Protein AF-A0A976LGF6-F1 (afdb_monomer_lite)

Secondary structure (DSSP, 8-state):
--TT--------SPPPPTTHHHHHHHHHHHHHHHT-HHHHHHHHHHHHHHHHHHHHHHHHHHHHHTS---HHHHTSTTGGGSTTHHHHHHHTS--TTTHHHHHHHHHHHHHHHHHHHHIIIIIHHHHHHHHHHHHHHHHHHHHHTTHHHHHHT----TT--

Radius of gyration: 27.67 Å; chains: 1; bounding box: 59×40×73 Å

Structure (mmCIF, N/CA/C/O backbone):
data_AF-A0A976LGF6-F1
#
_entry.id   AF-A0A976LGF6-F1
#
loop_
_atom_site.group_PDB
_atom_site.id
_atom_site.type_symbol
_atom_site.label_atom_id
_atom_site.label_alt_id
_atom_site.label_comp_id
_atom_site.label_asym_id
_atom_site.label_entity_id
_atom_site.label_seq_id
_atom_site.pdbx_PDB_ins_code
_atom_site.Cartn_x
_atom_site.Cartn_y
_atom_site.Cartn_z
_atom_site.occupancy
_atom_site.B_iso_or_equiv
_atom_site.auth_seq_id
_atom_site.auth_comp_id
_atom_site.auth_asym_id
_atom_site.auth_atom_id
_atom_site.pdbx_PDB_model_num
ATOM 1 N N . MET A 1 1 ? -31.920 -10.491 36.050 1.00 37.66 1 MET A N 1
ATOM 2 C CA . MET A 1 1 ? -31.062 -11.164 37.050 1.00 37.66 1 MET A CA 1
ATOM 3 C C . MET A 1 1 ? -30.044 -10.155 37.556 1.00 37.66 1 MET A C 1
ATOM 5 O O . MET A 1 1 ? -29.491 -9.449 36.718 1.00 37.66 1 MET A O 1
ATOM 9 N N . PRO A 1 2 ? -29.852 -10.016 38.877 1.00 41.06 2 PRO A N 1
ATOM 10 C CA . PRO A 1 2 ? -28.937 -9.029 39.438 1.00 41.06 2 PRO A CA 1
ATOM 11 C C . PRO A 1 2 ? -27.492 -9.409 39.086 1.00 41.06 2 PRO A C 1
ATOM 13 O O . PRO A 1 2 ? -27.052 -10.521 39.351 1.00 41.06 2 PRO A O 1
ATOM 16 N N . LEU A 1 3 ? -26.765 -8.477 38.468 1.00 46.28 3 LEU A N 1
ATOM 17 C CA . LEU A 1 3 ? -25.373 -8.607 38.001 1.00 46.28 3 LEU A CA 1
ATOM 18 C C . LEU A 1 3 ? -24.336 -8.581 39.151 1.00 46.28 3 LEU A C 1
ATOM 20 O O . LEU A 1 3 ? -23.182 -8.230 38.931 1.00 46.28 3 LEU A O 1
ATOM 24 N N . GLY A 1 4 ? -24.752 -8.893 40.381 1.00 52.00 4 GLY A N 1
ATOM 25 C CA . GLY A 1 4 ? -23.986 -8.635 41.606 1.00 52.00 4 GLY A CA 1
ATOM 26 C C . GLY A 1 4 ? -23.301 -9.845 42.240 1.00 52.00 4 GLY A C 1
ATOM 27 O O . GLY A 1 4 ? -22.698 -9.681 43.291 1.00 52.00 4 GLY A O 1
ATOM 28 N N . ASP A 1 5 ? -23.384 -11.034 41.638 1.00 48.72 5 ASP A N 1
ATOM 29 C CA . ASP A 1 5 ? -22.858 -12.272 42.232 1.00 48.72 5 ASP A CA 1
ATOM 30 C C . ASP A 1 5 ? -21.937 -13.000 41.235 1.00 48.72 5 ASP A C 1
ATOM 32 O O . ASP A 1 5 ? -22.284 -14.005 40.614 1.00 48.72 5 ASP A O 1
ATOM 36 N N . LEU A 1 6 ? -20.767 -12.403 40.993 1.00 54.25 6 LEU A N 1
ATOM 37 C CA . LEU A 1 6 ? -19.723 -12.913 40.096 1.00 54.25 6 LEU A CA 1
ATOM 38 C C . LEU A 1 6 ? -18.553 -13.472 40.917 1.00 54.25 6 LEU A C 1
ATOM 40 O O . LEU A 1 6 ? -17.411 -13.043 40.780 1.00 54.25 6 LEU A O 1
ATOM 44 N N . GLY A 1 7 ? -18.827 -14.441 41.791 1.00 57.66 7 GLY A N 1
ATOM 45 C CA . GLY A 1 7 ? -17.772 -15.345 42.250 1.00 57.66 7 GLY A CA 1
ATOM 46 C C . GLY A 1 7 ? -17.195 -16.128 41.063 1.00 57.66 7 GLY A C 1
ATOM 47 O O . GLY A 1 7 ? -17.914 -16.399 40.098 1.00 57.66 7 GLY A O 1
ATOM 48 N N . TYR A 1 8 ? -15.910 -16.500 41.128 1.00 54.50 8 TYR A N 1
ATOM 49 C CA . TYR A 1 8 ? -15.225 -17.339 40.133 1.00 54.50 8 TYR A CA 1
ATOM 50 C C . TYR A 1 8 ? -15.950 -18.682 39.951 1.00 54.50 8 TYR A C 1
ATOM 52 O O . TYR A 1 8 ? -15.641 -19.678 40.605 1.00 54.50 8 TYR A O 1
ATOM 60 N N . ARG A 1 9 ? -16.950 -18.725 39.071 1.00 61.41 9 ARG A N 1
ATOM 61 C CA . ARG A 1 9 ? -17.665 -19.952 38.730 1.00 61.41 9 ARG A CA 1
ATOM 62 C C . ARG A 1 9 ? -16.929 -20.643 37.596 1.00 61.41 9 ARG A C 1
ATOM 64 O O . ARG A 1 9 ? -16.736 -20.061 36.530 1.00 61.41 9 ARG A O 1
ATOM 71 N N . ALA A 1 10 ? -16.545 -21.896 37.821 1.00 58.69 10 ALA A N 1
ATOM 72 C CA . ALA A 1 10 ? -15.994 -22.732 36.767 1.00 58.69 10 ALA A CA 1
ATOM 73 C C . ALA A 1 10 ? -17.027 -22.873 35.635 1.00 58.69 10 ALA A C 1
ATOM 75 O O . ALA A 1 10 ? -18.177 -23.258 35.859 1.00 58.69 10 ALA A O 1
ATOM 76 N N . TRP A 1 11 ? -16.622 -22.510 34.420 1.00 67.25 11 TRP A N 1
ATOM 77 C CA . TRP A 1 11 ? -17.457 -22.628 33.233 1.00 67.25 11 TRP A CA 1
ATOM 78 C C . TRP A 1 11 ? -17.580 -24.103 32.827 1.00 67.25 11 TRP A C 1
ATOM 80 O O . TRP A 1 11 ? -16.611 -24.701 32.366 1.00 67.25 11 TRP A O 1
ATOM 90 N N . ASN A 1 12 ? -18.774 -24.684 32.979 1.00 67.19 12 ASN A N 1
ATOM 91 C CA . ASN A 1 12 ? -19.046 -26.105 32.701 1.00 67.19 12 ASN A CA 1
ATOM 92 C C . ASN A 1 12 ? -19.589 -26.379 31.280 1.00 67.19 12 ASN A C 1
ATOM 94 O O . ASN A 1 12 ? -19.949 -27.510 30.960 1.00 67.19 12 ASN A O 1
ATOM 98 N N . GLY A 1 13 ? -19.694 -25.358 30.424 1.00 75.44 13 GLY A N 1
ATOM 99 C CA . GLY A 1 13 ? -20.171 -25.507 29.045 1.00 75.44 13 GLY A CA 1
ATOM 100 C C . GLY A 1 13 ? -19.075 -25.961 28.077 1.00 75.44 13 GLY A C 1
ATOM 101 O O . GLY A 1 13 ? -17.888 -25.740 28.317 1.00 75.44 13 GLY A O 1
ATOM 102 N N . ARG A 1 14 ? -19.463 -26.535 26.928 1.00 68.69 14 ARG A N 1
ATOM 103 C CA . ARG A 1 14 ? -18.525 -26.786 25.820 1.00 68.69 14 ARG A CA 1
ATOM 104 C C . ARG A 1 14 ? -17.976 -25.449 25.322 1.00 68.69 14 ARG A C 1
ATOM 106 O O . ARG A 1 14 ? -18.734 -24.605 24.850 1.00 68.69 14 ARG A O 1
ATOM 113 N N . THR A 1 15 ? -16.672 -25.245 25.448 1.00 69.62 15 THR A N 1
ATOM 114 C CA . THR A 1 15 ? -16.002 -24.071 24.890 1.00 69.62 15 THR A CA 1
ATOM 115 C C . THR A 1 15 ? -15.813 -24.253 23.389 1.00 69.62 15 THR A C 1
ATOM 117 O O . THR A 1 15 ? -15.597 -25.363 22.897 1.00 69.62 15 THR A O 1
ATOM 120 N N . ALA A 1 16 ? -15.917 -23.157 22.639 1.00 69.62 16 ALA A N 1
ATOM 121 C CA . ALA A 1 16 ? -15.524 -23.166 21.239 1.00 69.62 16 ALA A CA 1
ATOM 122 C C . ALA A 1 16 ? -14.027 -23.505 21.125 1.00 69.62 16 ALA A C 1
ATOM 124 O O . ALA A 1 16 ? -13.239 -23.212 22.031 1.00 69.62 16 ALA A O 1
ATOM 125 N N . ALA A 1 17 ? -13.631 -24.118 20.007 1.00 75.38 17 ALA A N 1
ATOM 126 C CA . ALA A 1 17 ? -12.242 -24.492 19.773 1.00 75.38 17 ALA A CA 1
ATOM 127 C C . ALA A 1 17 ? -11.316 -23.275 19.942 1.00 75.38 17 ALA A C 1
ATOM 129 O O . ALA A 1 17 ? -11.621 -22.173 19.463 1.00 75.38 17 ALA A O 1
ATOM 130 N N . ARG A 1 18 ? -10.184 -23.472 20.633 1.00 68.38 18 ARG A N 1
ATOM 131 C CA . ARG A 1 18 ? -9.173 -22.427 20.853 1.00 68.38 18 ARG A CA 1
ATOM 132 C C . ARG A 1 18 ? -8.784 -21.809 19.504 1.00 68.38 18 ARG A C 1
ATOM 134 O O . ARG A 1 18 ? -8.444 -22.525 18.572 1.00 68.38 18 ARG A O 1
ATOM 141 N N . GLY A 1 19 ? -8.870 -20.483 19.405 1.00 71.75 19 GLY A N 1
ATOM 142 C CA . GLY A 1 19 ? -8.549 -19.728 18.185 1.00 71.75 19 GLY A CA 1
ATOM 143 C C . GLY A 1 19 ? -9.756 -19.258 17.364 1.00 71.75 19 GLY A C 1
ATOM 144 O O . GLY A 1 19 ? -9.637 -18.251 16.673 1.00 71.75 19 GLY A O 1
ATOM 145 N N . THR A 1 20 ? -10.936 -19.876 17.497 1.00 80.44 20 THR A N 1
ATOM 146 C CA . THR A 1 20 ? -12.143 -19.451 16.744 1.00 80.44 20 THR A CA 1
ATOM 147 C C . THR A 1 20 ? -12.569 -18.013 17.049 1.00 80.44 20 THR A C 1
ATOM 149 O O . THR A 1 20 ? -13.029 -17.303 16.158 1.00 80.44 20 THR A O 1
ATOM 152 N N . ALA A 1 21 ? -12.338 -17.545 18.279 1.00 76.06 21 ALA A N 1
ATOM 153 C CA . ALA A 1 21 ? -12.642 -16.176 18.686 1.00 76.06 21 ALA A CA 1
ATOM 154 C C . ALA A 1 21 ? -11.914 -15.124 17.830 1.00 76.06 21 ALA A C 1
ATOM 156 O O . ALA A 1 21 ? -12.534 -14.150 17.421 1.00 76.06 21 ALA A O 1
ATOM 157 N N . TRP A 1 22 ? -10.634 -15.341 17.498 1.00 81.56 22 TRP A N 1
ATOM 158 C CA . TRP A 1 22 ? -9.863 -14.405 16.669 1.00 81.56 22 TRP A CA 1
ATOM 159 C C . TRP A 1 22 ? -10.469 -14.255 15.277 1.00 81.56 22 TRP A C 1
ATOM 161 O O . TRP A 1 22 ? -10.567 -13.146 14.763 1.00 81.56 22 TRP A O 1
ATOM 171 N N . VAL A 1 23 ? -10.925 -15.365 14.693 1.00 87.62 23 VAL A N 1
ATOM 172 C CA . VAL A 1 23 ? -11.569 -15.373 13.376 1.00 87.62 23 VAL A CA 1
ATOM 173 C C . VAL A 1 23 ? -12.894 -14.625 13.421 1.00 87.62 23 VAL A C 1
ATOM 175 O O . VAL A 1 23 ? -13.141 -13.783 12.565 1.00 87.62 23 VAL A O 1
ATOM 178 N N . VAL A 1 24 ? -13.729 -14.894 14.428 1.00 85.19 24 VAL A N 1
ATOM 179 C CA . VAL A 1 24 ? -15.032 -14.229 14.565 1.00 85.19 24 VAL A CA 1
ATOM 180 C C . VAL A 1 24 ? -14.852 -12.725 14.768 1.00 85.19 24 VAL A C 1
ATOM 182 O O . VAL A 1 24 ? -15.510 -11.957 14.076 1.00 85.19 24 VAL A O 1
ATOM 185 N N . ILE A 1 25 ? -13.932 -12.306 15.644 1.00 84.44 25 ILE A N 1
ATOM 186 C CA . ILE A 1 25 ? -13.638 -10.888 15.912 1.00 84.44 25 ILE A CA 1
ATOM 187 C C . ILE A 1 25 ? -13.081 -10.195 14.661 1.00 84.44 25 ILE A C 1
ATOM 189 O O . ILE A 1 25 ? -13.510 -9.097 14.309 1.00 84.44 25 ILE A O 1
ATOM 193 N N . ALA A 1 26 ? -12.146 -10.834 13.953 1.00 88.19 26 ALA A N 1
ATOM 194 C CA . ALA A 1 26 ? -11.602 -10.281 12.717 1.00 88.19 26 ALA A CA 1
ATOM 195 C C . ALA A 1 26 ? -12.686 -10.152 11.637 1.00 88.19 26 ALA A C 1
ATOM 197 O O . ALA A 1 26 ? -12.794 -9.114 10.986 1.00 88.19 26 ALA A O 1
ATOM 198 N N . TRP A 1 27 ? -13.521 -11.180 11.470 1.00 91.62 27 TRP A N 1
ATOM 199 C CA . TRP A 1 27 ? -14.590 -11.190 10.477 1.00 91.62 27 TRP A CA 1
ATOM 200 C C . TRP A 1 27 ? -15.645 -10.117 10.749 1.00 91.62 27 TRP A C 1
ATOM 202 O O . TRP A 1 27 ? -15.999 -9.362 9.842 1.00 91.62 27 TRP A O 1
ATOM 212 N N . THR A 1 28 ? -16.117 -9.996 11.994 1.00 89.06 28 THR A N 1
ATOM 213 C CA . THR A 1 28 ? -17.073 -8.944 12.368 1.00 89.06 28 THR A CA 1
ATOM 214 C C . THR A 1 28 ? -16.472 -7.557 12.168 1.00 89.06 28 THR A C 1
ATOM 216 O O . THR A 1 28 ? -17.143 -6.686 11.613 1.00 89.06 28 THR A O 1
ATOM 219 N N . GLY A 1 29 ? -15.196 -7.365 12.517 1.00 87.81 29 GLY A N 1
ATOM 220 C CA . GLY A 1 29 ? -14.459 -6.131 12.247 1.00 87.81 29 GLY A CA 1
ATOM 221 C C . GLY A 1 29 ? -14.398 -5.781 10.755 1.00 87.81 29 GLY A C 1
ATOM 222 O O . GLY A 1 29 ? -14.672 -4.640 10.384 1.00 87.81 29 GLY A O 1
ATOM 223 N N . ILE A 1 30 ? -14.114 -6.758 9.885 1.00 89.81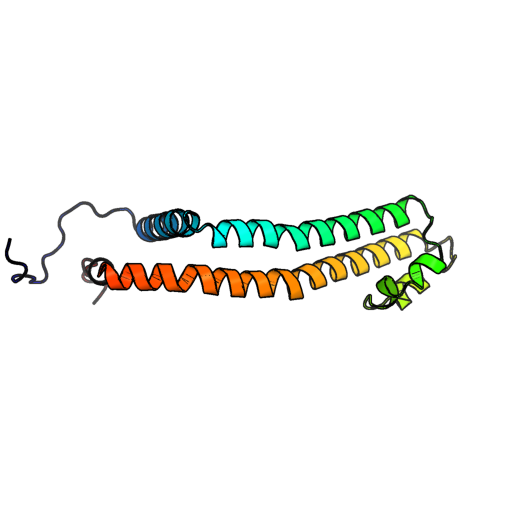 30 ILE A N 1
ATOM 224 C CA . ILE A 1 30 ? -14.068 -6.569 8.424 1.00 89.81 30 ILE A CA 1
ATOM 225 C C . ILE A 1 30 ? -15.440 -6.172 7.877 1.00 89.81 30 ILE A C 1
ATOM 227 O O . ILE A 1 30 ? -15.548 -5.171 7.167 1.00 89.81 30 ILE A O 1
ATOM 231 N N . VAL A 1 31 ? -16.494 -6.922 8.217 1.00 90.50 31 VAL A N 1
ATOM 232 C CA . VAL A 1 31 ? -17.865 -6.647 7.752 1.00 90.50 31 VAL A CA 1
ATOM 233 C C . VAL A 1 31 ? -18.301 -5.243 8.168 1.00 90.50 31 VAL A C 1
ATOM 235 O O . VAL A 1 31 ? -18.880 -4.496 7.377 1.00 90.50 31 VAL A O 1
ATOM 238 N N . LEU A 1 32 ? -17.978 -4.859 9.401 1.00 87.56 32 LEU A N 1
ATOM 239 C CA . LEU A 1 32 ? -18.313 -3.558 9.951 1.00 87.56 32 LEU A CA 1
ATOM 240 C C . LEU A 1 32 ? -17.523 -2.419 9.286 1.00 87.56 32 LEU A C 1
ATOM 242 O O . LEU A 1 32 ? -18.088 -1.362 8.997 1.00 87.56 32 LEU A O 1
ATOM 246 N N . ALA A 1 33 ? -16.235 -2.631 9.010 1.00 87.94 33 ALA A N 1
ATOM 247 C CA . ALA A 1 33 ? -15.409 -1.679 8.275 1.00 87.94 33 ALA A CA 1
ATOM 248 C C . ALA A 1 33 ? -15.926 -1.483 6.836 1.00 87.94 33 ALA A C 1
ATOM 250 O O . ALA A 1 33 ? -15.976 -0.353 6.344 1.00 87.94 33 ALA A O 1
ATOM 251 N N . TRP A 1 34 ? -16.393 -2.557 6.189 1.00 89.94 34 TRP A N 1
ATOM 252 C CA . TRP A 1 34 ? -16.889 -2.557 4.806 1.00 89.94 34 TRP A CA 1
ATOM 253 C C . TRP A 1 34 ? -18.122 -1.672 4.573 1.00 89.94 34 TRP A C 1
ATOM 255 O O . TRP A 1 34 ? -18.353 -1.189 3.461 1.00 89.94 34 TRP A O 1
ATOM 265 N N . GLN A 1 35 ? -18.899 -1.392 5.622 1.00 88.25 35 GLN A N 1
ATOM 266 C CA . GLN A 1 35 ? -20.042 -0.481 5.531 1.00 88.25 35 GLN A CA 1
ATOM 267 C C . GLN A 1 35 ? -19.613 0.957 5.188 1.00 88.25 35 GLN A C 1
ATOM 269 O O . GLN A 1 35 ? -20.363 1.691 4.538 1.00 88.25 35 GLN A O 1
ATOM 274 N N . SER A 1 36 ? -18.384 1.354 5.535 1.00 88.62 36 SER A N 1
ATOM 275 C CA . SER A 1 36 ? -17.863 2.692 5.257 1.00 88.62 36 SER A CA 1
ATOM 276 C C . SER A 1 36 ? -17.699 2.950 3.753 1.00 88.62 36 SER A C 1
ATOM 278 O O . SER A 1 36 ? -16.957 2.264 3.047 1.00 88.62 36 SER A O 1
ATOM 280 N N . MET A 1 37 ? -18.363 3.996 3.250 1.00 88.12 37 MET A N 1
ATOM 281 C CA . MET A 1 37 ? -18.171 4.480 1.874 1.00 88.12 37 MET A CA 1
ATOM 282 C C . MET A 1 37 ? -16.740 4.991 1.645 1.00 88.12 37 MET A C 1
ATOM 284 O O . MET A 1 37 ? -16.201 4.848 0.550 1.00 88.12 37 MET A O 1
ATOM 288 N N . TRP A 1 38 ? -16.107 5.558 2.677 1.00 88.31 38 TRP A N 1
ATOM 289 C CA . TRP A 1 38 ? -14.733 6.060 2.605 1.00 88.31 38 TRP A CA 1
ATOM 290 C C . TRP A 1 38 ? -13.711 4.936 2.471 1.00 88.31 38 TRP A C 1
ATOM 292 O O . TRP A 1 38 ? -12.788 5.063 1.671 1.00 88.31 38 TRP A O 1
ATOM 302 N N . LEU A 1 39 ? -13.921 3.812 3.165 1.00 89.81 39 LEU A N 1
ATOM 303 C CA . LEU A 1 39 ? -13.083 2.624 2.994 1.00 89.81 39 LEU A CA 1
ATOM 304 C C . LEU A 1 39 ? -13.133 2.126 1.546 1.00 89.81 39 LEU A C 1
ATOM 306 O O . LEU A 1 39 ? -12.096 1.909 0.928 1.00 89.81 39 LEU A O 1
ATOM 310 N N . ARG A 1 40 ? -14.337 2.014 0.975 1.00 90.81 40 ARG A N 1
ATOM 311 C CA . ARG A 1 40 ? -14.521 1.575 -0.417 1.00 90.81 40 ARG A CA 1
ATOM 312 C C . ARG A 1 40 ? -13.849 2.515 -1.421 1.00 90.81 40 ARG A C 1
ATOM 314 O O . ARG A 1 40 ? -13.190 2.045 -2.344 1.00 90.81 40 ARG A O 1
ATOM 321 N N . ARG A 1 41 ? -13.955 3.834 -1.220 1.00 92.00 41 ARG A N 1
ATOM 322 C CA . ARG A 1 41 ? -13.257 4.835 -2.050 1.00 92.00 41 ARG A CA 1
ATOM 323 C C . ARG A 1 41 ? -11.737 4.727 -1.933 1.00 92.00 41 ARG A C 1
ATOM 325 O O . ARG A 1 41 ? -11.060 4.804 -2.950 1.00 92.00 41 ARG A O 1
ATOM 332 N N . LEU A 1 42 ? -11.206 4.522 -0.726 1.00 91.00 42 LEU A N 1
ATOM 333 C CA . LEU A 1 42 ? -9.770 4.330 -0.505 1.00 91.00 42 LEU A CA 1
ATOM 334 C C . LEU A 1 42 ? -9.252 3.046 -1.157 1.00 91.00 42 LEU A C 1
ATOM 336 O O . LEU A 1 42 ? -8.181 3.072 -1.749 1.00 91.00 42 LEU A O 1
ATOM 340 N N . LEU A 1 43 ? -10.013 1.950 -1.107 1.00 89.50 43 LEU A N 1
ATOM 341 C CA . LEU A 1 43 ? -9.659 0.705 -1.797 1.00 89.50 43 LEU A CA 1
ATOM 342 C C . LEU A 1 43 ? -9.647 0.881 -3.319 1.00 89.50 43 LEU A C 1
ATOM 344 O O . LEU A 1 43 ? -8.730 0.404 -3.984 1.00 89.50 43 LEU A O 1
ATOM 348 N N . PHE A 1 44 ? -10.618 1.616 -3.867 1.00 91.81 44 PHE A N 1
ATOM 349 C CA . PHE A 1 44 ? -10.615 1.974 -5.285 1.00 91.81 44 PHE A CA 1
ATOM 350 C C . PHE A 1 44 ? -9.413 2.862 -5.643 1.00 91.81 44 PHE A C 1
ATOM 352 O O . PHE A 1 44 ? -8.714 2.603 -6.619 1.00 91.81 44 PHE A O 1
ATOM 359 N N . LEU A 1 45 ? -9.113 3.868 -4.817 1.00 91.06 45 LEU A N 1
ATOM 360 C CA . LEU A 1 45 ? -7.941 4.729 -4.987 1.00 91.06 45 LEU A CA 1
ATOM 361 C C . LEU A 1 45 ? -6.629 3.934 -4.908 1.00 91.06 45 LEU A C 1
ATOM 363 O O . LEU A 1 45 ? -5.699 4.203 -5.666 1.00 91.06 45 LEU A O 1
ATOM 367 N N . ALA A 1 46 ? -6.566 2.922 -4.039 1.00 89.69 46 ALA A N 1
ATOM 368 C CA . ALA A 1 46 ? -5.406 2.053 -3.883 1.00 89.69 46 ALA A CA 1
ATOM 369 C C . ALA A 1 46 ? -5.106 1.204 -5.123 1.00 89.69 46 ALA A C 1
ATOM 371 O O . ALA A 1 46 ? -3.983 0.731 -5.292 1.00 89.69 46 ALA A O 1
ATOM 372 N N . TRP A 1 47 ? -6.076 1.060 -6.025 1.00 92.38 47 TRP A N 1
ATOM 373 C CA . TRP A 1 47 ? -5.876 0.419 -7.317 1.00 92.38 47 TRP A CA 1
ATOM 374 C C . TRP A 1 47 ? -5.109 1.299 -8.314 1.00 92.38 47 TRP A C 1
ATOM 376 O O . TRP A 1 47 ? -4.405 0.775 -9.174 1.00 92.38 47 TRP A O 1
ATOM 386 N N . GLY A 1 48 ? -5.171 2.629 -8.179 1.00 92.12 48 GLY A N 1
ATOM 387 C CA . GLY A 1 48 ? -4.503 3.574 -9.082 1.00 92.12 48 GLY A CA 1
ATOM 388 C C . GLY A 1 48 ? -2.991 3.335 -9.219 1.00 92.12 48 GLY A C 1
ATOM 389 O O . GLY A 1 48 ? -2.509 3.143 -10.335 1.00 92.12 48 GLY A O 1
ATOM 390 N N . PRO A 1 49 ? -2.228 3.267 -8.113 1.00 91.44 49 PRO A N 1
ATOM 391 C CA . PRO A 1 49 ? -0.802 2.949 -8.156 1.00 91.44 49 PRO A CA 1
ATOM 392 C C . PRO A 1 49 ? -0.482 1.604 -8.816 1.00 91.44 49 PRO A C 1
ATOM 394 O O . PRO A 1 49 ? 0.544 1.484 -9.481 1.00 91.44 49 PRO A O 1
ATOM 397 N N . THR A 1 50 ? -1.359 0.607 -8.662 1.00 92.00 50 THR A N 1
ATOM 398 C CA . THR A 1 50 ? -1.213 -0.712 -9.295 1.00 92.00 50 THR A CA 1
ATOM 399 C C . THR A 1 50 ? -1.358 -0.605 -10.809 1.00 92.00 50 THR A C 1
ATOM 401 O O . THR A 1 50 ? -0.537 -1.152 -11.542 1.00 92.00 50 THR A O 1
ATOM 404 N N . VAL A 1 51 ? -2.348 0.157 -11.287 1.00 93.88 51 VAL A N 1
ATOM 405 C CA . VAL A 1 51 ? -2.530 0.436 -12.719 1.00 93.88 51 VAL A CA 1
ATOM 406 C C . VAL A 1 51 ? -1.323 1.185 -13.285 1.00 93.88 51 VAL A C 1
ATOM 408 O O . VAL A 1 51 ? -0.815 0.814 -14.342 1.00 93.88 51 VAL A O 1
ATOM 411 N N . VAL A 1 52 ? -0.814 2.196 -12.572 1.00 91.31 52 VAL A N 1
ATOM 412 C CA . VAL A 1 52 ? 0.376 2.954 -12.996 1.00 91.31 52 VAL A CA 1
ATOM 413 C C . VAL A 1 52 ? 1.601 2.042 -13.083 1.00 91.31 52 VAL A C 1
ATOM 415 O O . VAL A 1 52 ? 2.277 2.029 -14.109 1.00 91.31 52 VAL A O 1
ATOM 418 N N . ALA A 1 53 ? 1.868 1.239 -12.049 1.00 90.62 53 ALA A N 1
ATOM 419 C CA . ALA A 1 53 ? 2.988 0.301 -12.047 1.00 90.62 53 ALA A CA 1
ATOM 420 C C . ALA A 1 53 ? 2.872 -0.723 -13.189 1.00 90.62 53 ALA A C 1
ATOM 422 O O . ALA A 1 53 ? 3.839 -0.928 -13.920 1.00 90.62 53 ALA A O 1
ATOM 423 N N . GLY A 1 54 ? 1.686 -1.306 -13.394 1.00 92.62 54 GLY A N 1
ATOM 424 C CA . GLY A 1 54 ? 1.423 -2.238 -14.493 1.00 92.62 54 GLY A CA 1
ATOM 425 C C . GLY A 1 54 ? 1.618 -1.602 -15.871 1.00 92.62 54 GLY A C 1
ATOM 426 O O . GLY A 1 54 ? 2.239 -2.206 -16.742 1.00 92.62 54 GLY A O 1
ATOM 427 N N . THR A 1 55 ? 1.182 -0.352 -16.048 1.00 90.88 55 THR A N 1
ATOM 428 C CA . THR A 1 55 ? 1.395 0.405 -17.293 1.00 90.88 55 THR A CA 1
ATOM 429 C C . THR A 1 55 ? 2.886 0.642 -17.549 1.00 90.88 55 THR A C 1
ATOM 431 O O . THR A 1 55 ? 3.347 0.468 -18.675 1.00 90.88 55 THR A O 1
ATOM 434 N N . CYS A 1 56 ? 3.667 0.968 -16.512 1.00 87.38 56 CYS A N 1
ATOM 435 C CA . CYS A 1 56 ? 5.122 1.110 -16.622 1.00 87.38 56 CYS A CA 1
ATOM 436 C C . CYS A 1 56 ? 5.808 -0.210 -17.001 1.00 87.38 56 CYS A C 1
ATOM 438 O O . CYS A 1 56 ? 6.678 -0.213 -17.871 1.00 87.38 56 CYS A O 1
ATOM 440 N N . PHE A 1 57 ? 5.409 -1.323 -16.375 1.00 90.38 57 PHE A N 1
ATOM 441 C CA . PHE A 1 57 ? 5.907 -2.661 -16.708 1.00 90.38 57 PHE A CA 1
ATOM 442 C C . PHE A 1 57 ? 5.635 -3.008 -18.172 1.00 90.38 57 PHE A C 1
ATOM 444 O O . PHE A 1 57 ? 6.550 -3.385 -18.901 1.00 90.38 57 PHE A O 1
ATOM 451 N N . PHE A 1 58 ? 4.386 -2.833 -18.603 1.00 90.88 58 PHE A N 1
ATOM 452 C CA . PHE A 1 58 ? 3.961 -3.141 -19.961 1.00 90.88 58 PHE A CA 1
ATOM 453 C C . PHE A 1 58 ? 4.670 -2.268 -20.999 1.00 90.88 58 PHE A C 1
ATOM 455 O O . PHE A 1 58 ? 5.190 -2.784 -21.984 1.00 90.88 58 PHE A O 1
ATOM 462 N N . GLY A 1 59 ? 4.740 -0.954 -20.766 1.00 87.94 59 GLY A N 1
ATOM 463 C CA . GLY A 1 59 ? 5.416 -0.026 -21.670 1.00 87.94 59 GLY A CA 1
ATOM 464 C C . GLY A 1 59 ? 6.901 -0.349 -21.826 1.00 87.94 59 GLY A C 1
ATOM 465 O O . GLY A 1 59 ? 7.416 -0.340 -22.939 1.00 87.94 59 GLY A O 1
ATOM 466 N N . PHE A 1 60 ? 7.582 -0.696 -20.732 1.00 84.69 60 PHE A N 1
ATOM 467 C CA . PHE A 1 60 ? 8.985 -1.093 -20.786 1.00 84.69 60 PHE A CA 1
ATOM 468 C C . PHE A 1 60 ? 9.195 -2.408 -21.548 1.00 84.69 60 PHE A C 1
ATOM 470 O O . PHE A 1 60 ? 10.039 -2.445 -22.442 1.00 84.69 60 PHE A O 1
ATOM 477 N N . GLU A 1 61 ? 8.423 -3.461 -21.258 1.00 87.62 61 GLU A N 1
ATOM 478 C CA . GLU A 1 61 ? 8.553 -4.723 -22.001 1.00 87.62 61 GLU A CA 1
ATOM 479 C C . GLU A 1 61 ? 8.243 -4.545 -23.483 1.00 87.62 61 GLU A C 1
ATOM 481 O O . GLU A 1 61 ? 8.942 -5.112 -24.323 1.00 87.62 61 GLU A O 1
ATOM 486 N N . ARG A 1 62 ? 7.278 -3.682 -23.823 1.00 87.38 62 ARG A N 1
ATOM 487 C CA . ARG A 1 62 ? 6.998 -3.384 -25.225 1.00 87.38 62 ARG A CA 1
ATOM 488 C C . ARG A 1 62 ? 8.149 -2.716 -25.954 1.00 87.38 62 ARG A C 1
ATOM 490 O O . ARG A 1 62 ? 8.426 -3.064 -27.096 1.00 87.38 62 ARG A O 1
ATOM 497 N N . LEU A 1 63 ? 8.849 -1.797 -25.296 1.00 81.44 63 LEU A N 1
ATOM 498 C CA . LEU A 1 63 ? 10.036 -1.170 -25.873 1.00 81.44 63 LEU A CA 1
ATOM 499 C C . LEU A 1 63 ? 11.170 -2.183 -26.085 1.00 81.44 63 LEU A C 1
ATOM 501 O O . LEU A 1 63 ? 11.877 -2.103 -27.090 1.00 81.44 63 LEU A O 1
ATOM 505 N N . VAL A 1 64 ? 11.336 -3.129 -25.154 1.00 80.62 64 VAL A N 1
ATOM 506 C CA . VAL A 1 64 ? 12.347 -4.191 -25.252 1.00 80.62 64 VAL A CA 1
ATOM 507 C C . VAL A 1 64 ? 12.026 -5.160 -26.395 1.00 80.62 64 VAL A C 1
ATOM 509 O O . VAL A 1 64 ? 12.923 -5.461 -27.181 1.00 80.62 64 VAL A O 1
ATOM 512 N N . GLU A 1 65 ? 10.776 -5.624 -26.512 1.00 83.06 65 GLU A N 1
ATOM 513 C CA . GLU A 1 65 ? 10.332 -6.529 -27.587 1.00 83.06 65 GLU A CA 1
ATOM 514 C C . GLU A 1 65 ? 10.483 -5.916 -28.976 1.00 83.06 65 GLU A C 1
ATOM 516 O O . GLU A 1 65 ? 11.016 -6.554 -29.880 1.00 83.06 65 GLU A O 1
ATOM 521 N N . ASP A 1 66 ? 10.047 -4.667 -29.145 1.00 80.12 66 ASP A N 1
ATOM 522 C CA . ASP A 1 66 ? 10.072 -4.002 -30.445 1.00 80.12 66 ASP A CA 1
ATOM 523 C C . ASP A 1 66 ? 11.507 -3.661 -30.896 1.00 80.12 66 ASP A C 1
ATOM 525 O O . ASP A 1 66 ? 11.712 -3.211 -32.024 1.00 80.12 66 ASP A O 1
ATOM 529 N N . GLY A 1 67 ? 12.510 -3.798 -30.017 1.00 69.31 67 GLY A N 1
ATOM 530 C CA . GLY A 1 67 ? 13.896 -3.398 -30.281 1.00 69.31 67 GLY A CA 1
ATOM 531 C C . GLY A 1 67 ? 14.069 -1.890 -30.512 1.00 69.31 67 GLY A C 1
ATOM 532 O O . GLY A 1 67 ? 15.170 -1.436 -30.818 1.00 69.31 67 GLY A O 1
ATOM 533 N N . LYS A 1 68 ? 12.997 -1.105 -30.337 1.00 65.25 68 LYS A N 1
ATOM 534 C CA . LYS A 1 68 ? 12.912 0.353 -30.522 1.00 65.25 68 LYS A CA 1
ATOM 535 C C . LYS A 1 68 ? 13.258 1.112 -29.245 1.00 65.25 68 LYS A C 1
ATOM 537 O O . LYS A 1 68 ? 12.719 2.184 -28.973 1.00 65.25 68 LYS A O 1
ATOM 542 N N . LEU A 1 69 ? 14.173 0.572 -28.449 1.00 62.41 69 LEU A N 1
ATOM 543 C CA . LEU A 1 69 ? 14.817 1.326 -27.382 1.00 62.41 69 LEU A CA 1
ATOM 544 C C . LEU A 1 69 ? 15.766 2.337 -28.037 1.00 62.41 69 LEU A C 1
ATOM 546 O O . LEU A 1 69 ? 16.976 2.150 -28.112 1.00 62.41 69 LEU A O 1
ATOM 550 N N . THR A 1 70 ? 15.196 3.398 -28.596 1.00 59.38 70 THR A N 1
ATOM 551 C CA . THR A 1 70 ? 15.949 4.485 -29.210 1.00 59.38 70 THR A CA 1
ATOM 552 C C . THR A 1 70 ? 16.659 5.256 -28.092 1.00 59.38 70 THR A C 1
ATOM 554 O O . THR A 1 70 ? 16.044 5.502 -27.049 1.00 59.38 70 THR A O 1
ATOM 557 N N . PRO A 1 71 ? 17.912 5.711 -28.268 1.00 59.03 71 PRO A N 1
ATOM 558 C CA . PRO A 1 71 ? 18.618 6.516 -27.263 1.00 59.03 71 PRO A CA 1
ATOM 559 C C . PRO A 1 71 ? 17.843 7.769 -26.804 1.00 59.03 71 PRO A C 1
ATOM 561 O O . PRO A 1 71 ? 18.024 8.214 -25.674 1.00 59.03 71 PRO A O 1
ATOM 564 N N . GLN A 1 72 ? 16.916 8.287 -27.623 1.00 60.53 72 GLN A N 1
ATOM 565 C CA . GLN A 1 72 ? 15.977 9.359 -27.252 1.00 60.53 72 GLN A CA 1
ATOM 566 C C . GLN A 1 72 ? 14.957 8.971 -26.165 1.00 60.53 72 GLN A C 1
ATOM 568 O O . GLN A 1 72 ? 14.554 9.816 -25.371 1.00 60.53 72 GLN A O 1
ATOM 573 N N . VAL A 1 73 ? 14.528 7.707 -26.104 1.00 64.00 73 VAL A N 1
ATOM 574 C CA . VAL A 1 73 ? 13.598 7.225 -25.066 1.00 64.00 73 VAL A CA 1
ATOM 575 C C . VAL A 1 73 ? 14.335 7.083 -23.735 1.00 64.00 73 VAL A C 1
ATOM 577 O O . VAL A 1 73 ? 13.801 7.418 -22.677 1.00 64.00 73 VAL A O 1
ATOM 580 N N . VAL A 1 74 ? 15.598 6.657 -23.790 1.00 62.50 74 VAL A N 1
ATOM 581 C CA . VAL A 1 74 ? 16.449 6.465 -22.609 1.00 62.50 74 VAL A CA 1
ATOM 582 C C . VAL A 1 74 ? 16.935 7.788 -22.023 1.00 62.50 74 VAL A C 1
ATOM 584 O O . VAL A 1 74 ? 17.105 7.903 -20.812 1.00 62.50 74 VAL A O 1
ATOM 587 N N . SER A 1 75 ? 17.112 8.815 -22.856 1.00 59.47 75 SER A N 1
ATOM 588 C CA . SER A 1 75 ? 17.449 10.167 -22.401 1.00 59.47 75 SER A CA 1
ATOM 589 C C . SER A 1 75 ? 16.255 10.940 -21.829 1.00 59.47 75 SER A C 1
ATOM 591 O O . SER A 1 75 ? 16.435 12.050 -21.318 1.00 59.47 75 SER A O 1
ATOM 593 N N . SER A 1 76 ? 15.046 10.366 -21.860 1.00 66.88 76 SER A N 1
ATOM 594 C CA . SER A 1 76 ? 13.867 10.987 -21.262 1.00 66.88 76 SER A CA 1
ATOM 595 C C . SER A 1 76 ? 14.049 11.204 -19.754 1.00 66.88 76 SER A C 1
ATOM 597 O O . SER A 1 76 ? 14.658 10.407 -19.033 1.00 66.88 76 SER A O 1
ATOM 599 N N . THR A 1 77 ? 13.485 12.304 -19.249 1.00 63.94 77 THR A N 1
ATOM 600 C CA . THR A 1 77 ? 13.595 12.716 -17.840 1.00 63.94 77 THR A CA 1
ATOM 601 C C . THR A 1 77 ? 13.104 11.637 -16.873 1.00 63.94 77 THR A C 1
ATOM 603 O O . THR A 1 77 ? 13.569 11.572 -15.737 1.00 63.94 77 THR A O 1
ATOM 606 N N . LEU A 1 78 ? 12.181 10.783 -17.325 1.00 64.69 78 LEU A N 1
ATOM 607 C CA . LEU A 1 78 ? 11.637 9.671 -16.553 1.00 64.69 78 LEU A CA 1
ATOM 608 C C . LEU A 1 78 ? 12.667 8.544 -16.377 1.00 64.69 78 LEU A C 1
ATOM 610 O O . LEU A 1 78 ? 12.884 8.082 -15.261 1.00 64.69 78 LEU A O 1
ATOM 614 N N . VAL A 1 79 ? 13.348 8.149 -17.459 1.00 66.88 79 VAL A N 1
ATOM 615 C CA . VAL A 1 79 ? 14.352 7.071 -17.451 1.00 66.88 79 VAL A CA 1
ATOM 616 C C . VAL A 1 79 ? 15.626 7.504 -16.725 1.00 66.88 79 VAL A C 1
ATOM 618 O O . VAL A 1 79 ? 16.233 6.716 -16.006 1.00 66.88 79 VAL A O 1
ATOM 621 N N . ARG A 1 80 ? 15.988 8.788 -16.799 1.00 68.81 80 ARG A N 1
ATOM 622 C CA . ARG A 1 80 ? 17.136 9.343 -16.066 1.00 68.81 80 ARG A CA 1
ATOM 623 C C . ARG A 1 80 ? 16.959 9.334 -14.541 1.00 68.81 80 ARG A C 1
ATOM 625 O O . ARG A 1 80 ? 17.944 9.412 -13.815 1.00 68.81 80 ARG A O 1
ATOM 632 N N . ARG A 1 81 ? 15.719 9.230 -14.045 1.00 72.19 81 ARG A N 1
ATOM 633 C CA . ARG A 1 81 ? 15.424 9.062 -12.610 1.00 72.19 81 ARG A CA 1
ATOM 634 C C . ARG A 1 81 ? 15.536 7.614 -12.133 1.00 72.19 81 ARG A C 1
ATOM 636 O O . ARG A 1 81 ? 15.421 7.375 -10.930 1.00 72.19 81 ARG A O 1
ATOM 643 N N . LEU A 1 82 ? 15.765 6.659 -13.036 1.00 71.06 82 LEU A N 1
ATOM 644 C CA . LEU A 1 82 ? 16.040 5.282 -12.655 1.00 71.06 82 LEU A CA 1
ATOM 645 C C . LEU A 1 82 ? 17.412 5.192 -11.967 1.00 71.06 82 LEU A C 1
ATOM 647 O O . LEU A 1 82 ? 18.397 5.742 -12.468 1.00 71.06 82 LEU A O 1
ATOM 651 N N . PRO A 1 83 ? 17.528 4.458 -10.851 1.00 64.81 83 PRO A N 1
ATOM 652 C CA . PRO A 1 83 ? 18.821 4.104 -10.300 1.00 64.81 83 PRO A CA 1
ATOM 653 C C . PRO A 1 83 ? 19.565 3.256 -11.332 1.00 64.81 83 PRO A C 1
ATOM 655 O O . PRO A 1 83 ? 19.000 2.329 -11.910 1.00 64.81 83 PRO A O 1
ATOM 658 N N . LYS A 1 84 ? 20.845 3.569 -11.553 1.00 68.88 84 LYS A N 1
ATOM 659 C CA . LYS A 1 84 ? 21.683 2.906 -12.564 1.00 68.88 84 LYS A CA 1
ATOM 660 C C . LYS A 1 84 ? 21.151 3.070 -13.998 1.00 68.88 84 LYS A C 1
ATOM 662 O O . LYS A 1 84 ? 21.328 2.173 -14.817 1.00 68.88 84 LYS A O 1
ATOM 667 N N . ALA A 1 85 ? 20.556 4.221 -14.328 1.00 68.50 85 ALA A N 1
ATOM 668 C CA . ALA A 1 85 ? 20.232 4.584 -15.713 1.00 68.50 85 ALA A CA 1
ATOM 669 C C . ALA A 1 85 ? 21.451 4.453 -16.652 1.00 68.50 85 ALA A C 1
ATOM 671 O O . ALA A 1 85 ? 21.318 4.040 -17.800 1.00 68.50 85 ALA A O 1
ATOM 672 N N . GLU A 1 86 ? 22.654 4.706 -16.133 1.00 65.62 86 GLU A N 1
ATOM 673 C CA . GLU A 1 86 ? 23.925 4.479 -16.830 1.00 65.62 86 GLU A CA 1
ATOM 674 C C . GLU A 1 86 ? 24.148 3.007 -17.196 1.00 65.62 86 GLU A C 1
ATOM 676 O O . GLU A 1 86 ? 24.599 2.721 -18.296 1.00 65.62 86 GLU A O 1
ATOM 681 N N . ALA A 1 87 ? 23.747 2.062 -16.338 1.00 65.94 87 ALA A N 1
ATOM 682 C CA . ALA A 1 87 ? 23.834 0.633 -16.636 1.00 65.94 87 ALA A CA 1
ATOM 683 C C . ALA A 1 87 ? 22.816 0.195 -17.703 1.00 65.94 87 ALA A C 1
ATOM 685 O O . ALA A 1 87 ? 23.066 -0.773 -18.418 1.00 65.94 87 ALA A O 1
ATOM 686 N N . LEU A 1 88 ? 21.680 0.895 -17.828 1.00 67.69 88 LEU A N 1
ATOM 687 C CA . LEU A 1 88 ? 20.729 0.688 -18.929 1.00 67.69 88 LEU A CA 1
ATOM 688 C C . LEU A 1 88 ? 21.302 1.215 -20.248 1.00 67.69 88 LEU A C 1
ATOM 690 O O . LEU A 1 88 ? 21.230 0.528 -21.261 1.00 67.69 88 LEU A O 1
ATOM 694 N N . LEU A 1 89 ? 21.912 2.404 -20.214 1.00 67.06 89 LEU A N 1
ATOM 695 C CA . LEU A 1 89 ? 22.617 2.998 -21.352 1.00 67.06 89 LEU A CA 1
ATOM 696 C C . LEU A 1 89 ? 23.804 2.133 -21.799 1.00 67.06 89 LEU A C 1
ATOM 698 O O . LEU A 1 89 ? 24.032 1.956 -22.991 1.00 67.06 89 LEU A O 1
ATOM 702 N N . GLU A 1 90 ? 24.542 1.563 -20.848 1.00 66.06 90 GLU A N 1
ATOM 703 C CA . GLU A 1 90 ? 25.682 0.689 -21.109 1.00 66.06 90 GLU A CA 1
ATOM 704 C C . GLU A 1 90 ? 25.254 -0.672 -21.667 1.00 66.06 90 GLU A C 1
ATOM 706 O O . GLU A 1 90 ? 25.833 -1.129 -22.648 1.00 66.06 90 GLU A O 1
ATOM 711 N N . ALA A 1 91 ? 24.183 -1.268 -21.131 1.00 63.28 91 ALA A N 1
ATOM 712 C CA . ALA A 1 91 ? 23.562 -2.474 -21.685 1.00 63.28 91 ALA A CA 1
ATOM 713 C C . ALA A 1 91 ? 22.978 -2.276 -23.100 1.00 63.28 91 ALA A C 1
ATOM 715 O O . ALA A 1 91 ? 22.665 -3.255 -23.773 1.00 63.28 91 ALA A O 1
ATOM 716 N N . MET A 1 92 ? 22.816 -1.023 -23.538 1.00 60.94 92 MET A N 1
ATOM 717 C CA . MET A 1 92 ? 22.339 -0.645 -24.871 1.00 60.94 92 MET A CA 1
ATOM 718 C C . MET A 1 92 ? 23.459 -0.300 -25.856 1.00 60.94 92 MET A C 1
ATOM 720 O O . MET A 1 92 ? 23.164 -0.011 -27.019 1.00 60.94 92 MET A O 1
ATOM 724 N N . LYS A 1 93 ? 24.733 -0.339 -25.440 1.00 68.44 93 LYS A N 1
ATOM 725 C CA . LYS A 1 93 ? 25.850 -0.210 -26.383 1.00 68.44 93 LYS A CA 1
ATOM 726 C C . LYS A 1 93 ? 25.803 -1.370 -27.395 1.00 68.44 93 LYS A C 1
ATOM 728 O O . LYS A 1 93 ? 25.479 -2.495 -27.012 1.00 68.44 93 LYS A O 1
ATOM 733 N N . PRO A 1 94 ? 26.102 -1.115 -28.681 1.00 58.75 94 PRO A N 1
ATOM 734 C CA . PRO A 1 94 ? 25.933 -2.078 -29.763 1.00 58.75 94 PRO A CA 1
ATOM 735 C C . PRO A 1 94 ? 27.077 -3.100 -29.769 1.00 58.75 94 PRO A C 1
ATOM 737 O O . PRO A 1 94 ? 27.882 -3.128 -30.692 1.00 58.75 94 PRO A O 1
ATOM 740 N N . ASP A 1 95 ? 27.167 -3.932 -28.733 1.00 62.81 95 ASP A N 1
ATOM 741 C CA . ASP A 1 95 ? 27.992 -5.136 -28.771 1.00 62.81 95 ASP A CA 1
ATOM 742 C C . ASP A 1 95 ? 27.078 -6.340 -29.066 1.00 62.81 95 ASP A C 1
ATOM 744 O O . ASP A 1 95 ? 26.291 -6.752 -28.202 1.00 62.81 95 ASP A O 1
ATOM 748 N N . PRO A 1 96 ? 27.103 -6.890 -30.295 1.00 63.38 96 PRO A N 1
ATOM 749 C CA . PRO A 1 96 ? 26.206 -7.972 -30.692 1.00 63.38 96 PRO A CA 1
ATOM 750 C C . PRO A 1 96 ? 26.418 -9.246 -29.863 1.00 63.38 96 PRO A C 1
ATOM 752 O O . PRO A 1 96 ? 25.496 -10.050 -29.759 1.00 63.38 96 PRO A O 1
ATOM 755 N N . SER A 1 97 ? 27.586 -9.411 -29.231 1.00 67.31 97 SER A N 1
ATOM 756 C CA . SER A 1 97 ? 27.921 -10.585 -28.417 1.00 67.31 97 SER A CA 1
ATOM 757 C C . SER A 1 97 ? 27.315 -10.564 -27.004 1.00 67.31 97 SER A C 1
ATOM 759 O O . SER A 1 97 ? 27.114 -11.618 -26.406 1.00 67.31 97 SER A O 1
ATOM 761 N N . GLN A 1 98 ? 26.978 -9.382 -26.468 1.00 68.94 98 GLN A N 1
ATOM 762 C CA . GLN A 1 98 ? 26.511 -9.211 -25.078 1.00 68.94 98 GLN A CA 1
ATOM 763 C C . GLN A 1 98 ? 25.086 -8.653 -24.958 1.00 68.94 98 GLN A C 1
ATOM 765 O O . GLN A 1 98 ? 24.586 -8.443 -23.848 1.00 68.94 98 GLN A O 1
ATOM 770 N N . LYS A 1 99 ? 24.404 -8.439 -26.087 1.00 70.88 99 LYS A N 1
ATOM 771 C CA . LYS A 1 99 ? 23.084 -7.798 -26.149 1.00 70.88 99 LYS A CA 1
ATOM 772 C C . LYS A 1 99 ? 22.030 -8.491 -25.274 1.00 70.88 99 LYS A C 1
ATOM 774 O O . LYS A 1 99 ? 21.323 -7.823 -24.524 1.00 70.88 99 LYS A O 1
ATOM 779 N N . GLU A 1 100 ? 21.942 -9.820 -25.311 1.00 72.88 100 GLU A N 1
ATOM 780 C CA . GLU A 1 100 ? 20.945 -10.573 -24.531 1.00 72.88 100 GLU A CA 1
ATOM 781 C C . GLU A 1 100 ? 21.189 -10.487 -23.017 1.00 72.88 100 GLU A C 1
ATOM 783 O O . GLU A 1 100 ? 20.258 -10.290 -22.230 1.00 72.88 100 GLU A O 1
ATOM 788 N N . VAL A 1 101 ? 22.458 -10.560 -22.605 1.00 74.75 101 VAL A N 1
ATOM 789 C CA . VAL A 1 101 ? 22.869 -10.451 -21.198 1.00 74.75 101 VAL A CA 1
ATOM 790 C C . VAL A 1 101 ? 22.603 -9.038 -20.669 1.00 74.75 101 VAL A C 1
ATOM 792 O O . VAL A 1 101 ? 22.096 -8.876 -19.553 1.00 74.75 101 VAL A O 1
ATOM 795 N N . GLY A 1 102 ? 22.880 -8.016 -21.485 1.00 74.19 102 GLY A N 1
ATOM 796 C CA . GLY A 1 102 ? 22.569 -6.619 -21.188 1.00 74.19 102 GLY A CA 1
ATOM 797 C C . GLY A 1 102 ? 21.071 -6.385 -20.983 1.00 74.19 102 GLY A C 1
ATOM 798 O O . GLY A 1 102 ? 20.674 -5.798 -19.974 1.00 74.19 102 GLY A O 1
ATOM 799 N N . ILE A 1 103 ? 20.230 -6.917 -21.877 1.00 76.31 103 ILE A N 1
ATOM 800 C CA . ILE A 1 103 ? 18.765 -6.810 -21.791 1.00 76.31 103 ILE A CA 1
ATOM 801 C C . ILE A 1 103 ? 18.217 -7.522 -20.544 1.00 76.31 103 ILE A C 1
ATOM 803 O O . ILE A 1 103 ? 17.369 -6.987 -19.832 1.00 76.31 103 ILE A O 1
ATOM 807 N N . ALA A 1 104 ? 18.711 -8.716 -20.214 1.00 81.31 104 ALA A N 1
ATOM 808 C CA . ALA A 1 104 ? 18.264 -9.420 -19.011 1.00 81.31 104 ALA A CA 1
ATOM 809 C C . ALA A 1 104 ? 18.612 -8.647 -17.723 1.00 81.31 104 ALA A C 1
ATOM 811 O O . ALA A 1 104 ? 17.812 -8.583 -16.784 1.00 81.31 104 ALA A O 1
ATOM 812 N N . LYS A 1 105 ? 19.800 -8.031 -17.674 1.00 80.75 105 LYS A N 1
ATOM 813 C CA . LYS A 1 105 ? 20.249 -7.201 -16.545 1.00 80.75 105 LYS A CA 1
ATOM 814 C C . LYS A 1 105 ? 19.457 -5.892 -16.447 1.00 80.75 105 LYS A C 1
ATOM 816 O O . LYS A 1 105 ? 19.107 -5.473 -15.338 1.00 80.75 105 LYS A O 1
ATOM 821 N N . SER A 1 106 ? 19.149 -5.270 -17.586 1.00 79.06 106 SER A N 1
ATOM 822 C CA . SER A 1 106 ? 18.356 -4.043 -17.657 1.00 79.06 106 SER A CA 1
ATOM 823 C C . SER A 1 106 ? 16.926 -4.283 -17.165 1.00 79.06 106 SER A C 1
ATOM 825 O O . SER A 1 106 ? 16.479 -3.580 -16.258 1.00 79.06 106 SER A O 1
ATOM 827 N N . ARG A 1 107 ? 16.271 -5.359 -17.629 1.00 84.31 107 ARG A N 1
ATOM 828 C CA . ARG A 1 107 ? 14.936 -5.788 -17.176 1.00 84.31 107 ARG A CA 1
ATOM 829 C C . ARG A 1 107 ? 14.839 -5.906 -15.661 1.00 84.31 107 ARG A C 1
ATOM 831 O O . ARG A 1 107 ? 14.025 -5.226 -15.046 1.00 84.31 107 ARG A O 1
ATOM 838 N N . ARG A 1 108 ? 15.719 -6.698 -15.035 1.00 86.38 108 ARG A N 1
ATOM 839 C CA . ARG A 1 108 ? 15.712 -6.890 -13.570 1.00 86.38 108 ARG A CA 1
ATOM 840 C C . ARG A 1 108 ? 15.858 -5.573 -12.812 1.00 86.38 108 ARG A C 1
ATOM 842 O O . ARG A 1 108 ? 15.201 -5.376 -11.796 1.00 86.38 108 ARG A O 1
ATOM 849 N N . THR A 1 109 ? 16.715 -4.681 -13.306 1.00 83.44 109 THR A N 1
ATOM 850 C CA . THR A 1 109 ? 16.971 -3.382 -12.672 1.00 83.44 109 THR A CA 1
ATOM 851 C C . THR A 1 109 ? 15.738 -2.482 -12.749 1.00 83.44 109 THR A C 1
ATOM 853 O O . THR A 1 109 ? 15.326 -1.917 -11.736 1.00 83.44 109 THR A O 1
ATOM 856 N N . VAL A 1 110 ? 15.112 -2.397 -13.925 1.00 84.25 110 VAL A N 1
ATOM 857 C CA . VAL A 1 110 ? 13.893 -1.605 -14.136 1.00 84.25 110 VAL A CA 1
ATOM 858 C C . VAL A 1 110 ? 12.728 -2.172 -13.330 1.00 84.25 110 VAL A C 1
ATOM 860 O O . VAL A 1 110 ? 12.063 -1.424 -12.619 1.00 84.25 110 VAL A O 1
ATOM 863 N N . TRP A 1 111 ? 12.515 -3.487 -13.363 1.00 89.12 111 TRP A N 1
ATOM 864 C CA . TRP A 1 111 ? 11.453 -4.150 -12.604 1.00 89.12 111 TRP A CA 1
ATOM 865 C C . TRP A 1 111 ? 11.599 -3.929 -11.099 1.00 89.12 111 TRP A C 1
ATOM 867 O O . TRP A 1 111 ? 10.636 -3.541 -10.437 1.00 89.12 111 TRP A O 1
ATOM 877 N N . ALA A 1 112 ? 12.806 -4.124 -10.558 1.00 89.81 112 ALA A N 1
ATOM 878 C CA . ALA A 1 112 ? 13.080 -3.887 -9.145 1.00 89.81 112 ALA A CA 1
ATOM 879 C C . ALA A 1 112 ? 12.798 -2.432 -8.757 1.00 89.81 112 ALA A C 1
ATOM 881 O O . ALA A 1 112 ? 12.226 -2.181 -7.698 1.00 89.81 112 ALA A O 1
ATOM 882 N N . TRP A 1 113 ? 13.138 -1.472 -9.621 1.00 86.94 113 TRP A N 1
ATOM 883 C CA . TRP A 1 113 ? 12.834 -0.069 -9.370 1.00 86.94 113 TRP A CA 1
ATOM 884 C C . TRP A 1 113 ? 11.335 0.240 -9.418 1.00 86.94 113 TRP A C 1
ATOM 886 O O . TRP A 1 113 ? 10.844 0.908 -8.510 1.00 86.94 113 TRP A O 1
ATOM 896 N N . ILE A 1 114 ? 10.594 -0.260 -10.416 1.00 88.38 114 ILE A N 1
ATOM 897 C CA . ILE A 1 114 ? 9.136 -0.059 -10.501 1.00 88.38 114 ILE A CA 1
ATOM 898 C C . ILE A 1 114 ? 8.468 -0.620 -9.241 1.00 88.38 114 ILE A C 1
ATOM 900 O O . ILE A 1 114 ? 7.662 0.067 -8.612 1.00 88.38 114 ILE A O 1
ATOM 904 N N . LEU A 1 115 ? 8.849 -1.835 -8.831 1.00 90.94 115 LEU A N 1
ATOM 905 C CA . LEU A 1 115 ? 8.349 -2.462 -7.607 1.00 90.94 115 LEU A CA 1
ATOM 906 C C . LEU A 1 115 ? 8.719 -1.656 -6.363 1.00 90.94 115 LEU A C 1
ATOM 908 O O . LEU A 1 115 ? 7.871 -1.442 -5.502 1.00 90.94 115 LEU A O 1
ATOM 912 N N . MET A 1 116 ? 9.954 -1.164 -6.269 1.00 89.44 116 MET A N 1
ATOM 913 C CA . MET A 1 116 ? 10.391 -0.351 -5.137 1.00 89.44 116 MET A CA 1
ATOM 914 C C . MET A 1 116 ? 9.620 0.972 -5.059 1.00 89.44 116 MET A C 1
ATOM 916 O O . MET A 1 116 ? 9.174 1.350 -3.979 1.00 89.44 116 MET A O 1
ATOM 920 N N . MET A 1 117 ? 9.420 1.656 -6.188 1.00 86.31 117 MET A N 1
ATOM 921 C CA . MET A 1 117 ? 8.647 2.898 -6.273 1.00 86.31 117 MET A CA 1
ATOM 922 C C . MET A 1 117 ? 7.185 2.66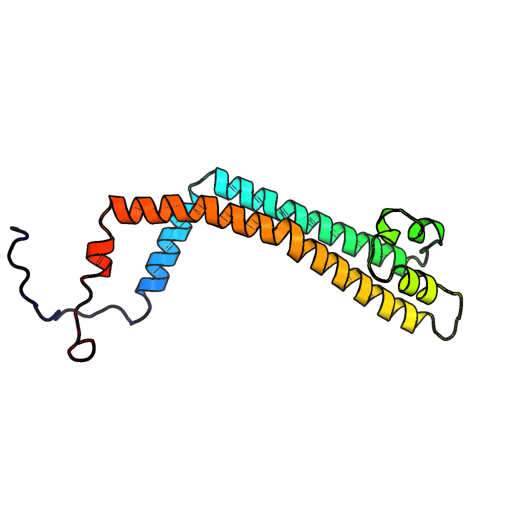5 -5.870 1.00 86.31 117 MET A C 1
ATOM 924 O O . MET A 1 117 ? 6.621 3.454 -5.112 1.00 86.31 117 MET A O 1
ATOM 928 N N . PHE A 1 118 ? 6.597 1.556 -6.326 1.00 89.44 118 PHE A N 1
ATOM 929 C CA . PHE A 1 118 ? 5.241 1.127 -5.991 1.00 89.44 118 PHE A CA 1
ATOM 930 C C . PHE A 1 118 ? 5.078 0.779 -4.501 1.00 89.44 118 PHE A C 1
ATOM 932 O O . PHE A 1 118 ? 4.145 1.250 -3.854 1.00 89.44 118 PHE A O 1
ATOM 939 N N . MET A 1 119 ? 6.001 0.008 -3.924 1.00 89.06 119 MET A N 1
ATOM 940 C CA . MET A 1 119 ? 5.954 -0.371 -2.508 1.00 89.06 119 MET A CA 1
ATOM 941 C C . MET A 1 119 ? 6.195 0.828 -1.582 1.00 89.06 119 MET A C 1
ATOM 943 O O . MET A 1 119 ? 5.501 1.005 -0.582 1.00 89.06 119 MET A O 1
ATOM 947 N N . ARG A 1 120 ? 7.188 1.667 -1.904 1.00 86.81 120 ARG A N 1
ATOM 948 C CA . ARG A 1 120 ? 7.706 2.685 -0.980 1.00 86.81 120 ARG A CA 1
ATOM 949 C C . ARG A 1 120 ? 6.774 3.870 -0.787 1.00 86.81 120 ARG A C 1
ATOM 951 O O . ARG A 1 120 ? 6.624 4.327 0.340 1.00 86.81 120 ARG A O 1
ATOM 958 N N . SER A 1 121 ? 6.222 4.416 -1.864 1.00 82.62 121 SER A N 1
ATOM 959 C CA . SER A 1 121 ? 5.468 5.669 -1.783 1.00 82.62 121 SER A CA 1
ATOM 960 C C . SER A 1 121 ? 3.964 5.421 -1.708 1.00 82.62 121 SER A C 1
ATOM 962 O O . SER A 1 121 ? 3.384 5.667 -0.652 1.00 82.62 121 SER A O 1
ATOM 964 N N . PRO A 1 122 ? 3.302 4.910 -2.759 1.00 87.81 122 PRO A N 1
ATOM 965 C CA . PRO A 1 122 ? 1.855 4.817 -2.741 1.00 87.81 122 PRO A CA 1
ATOM 966 C C . PRO A 1 122 ? 1.351 3.747 -1.771 1.00 87.81 122 PRO A C 1
ATOM 968 O O . PRO A 1 122 ? 0.460 4.04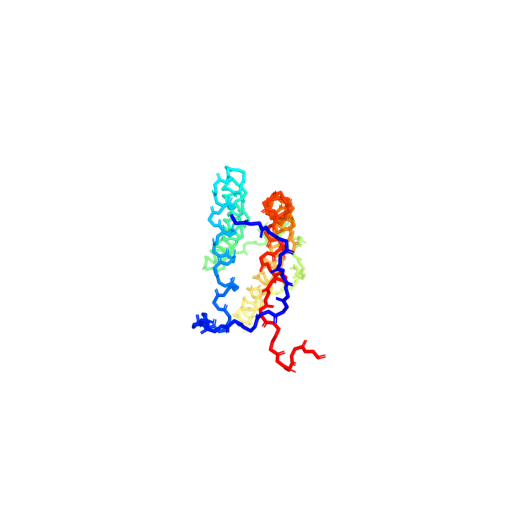5 -0.982 1.00 87.81 122 PRO A O 1
ATOM 971 N N . GLN A 1 123 ? 1.918 2.533 -1.770 1.00 88.69 123 GLN A N 1
ATOM 972 C CA . GLN A 1 123 ? 1.410 1.467 -0.900 1.00 88.69 123 GLN A CA 1
ATOM 973 C C . GLN A 1 123 ? 1.607 1.761 0.589 1.00 88.69 123 GLN A C 1
ATOM 975 O O . GLN A 1 123 ? 0.668 1.591 1.365 1.00 88.69 123 GLN A O 1
ATOM 980 N N . ALA A 1 124 ? 2.782 2.250 0.991 1.00 90.38 124 ALA A N 1
ATOM 981 C CA . ALA A 1 124 ? 3.043 2.585 2.389 1.00 90.38 124 ALA A CA 1
ATOM 982 C C . ALA A 1 124 ? 2.112 3.697 2.906 1.00 90.38 124 ALA A C 1
ATOM 984 O O . ALA A 1 124 ? 1.517 3.556 3.974 1.00 90.38 124 ALA A O 1
ATOM 985 N N . ILE A 1 125 ? 1.934 4.779 2.135 1.00 91.81 125 ILE A N 1
ATOM 986 C CA . ILE A 1 125 ? 1.053 5.892 2.522 1.00 91.81 125 ILE A CA 1
ATOM 987 C C . ILE A 1 125 ? -0.402 5.420 2.600 1.00 91.81 125 ILE A C 1
ATOM 989 O O . ILE A 1 125 ? -1.092 5.711 3.576 1.00 91.81 125 ILE A O 1
ATOM 993 N N . LEU A 1 126 ? -0.865 4.659 1.604 1.00 91.62 126 LEU A N 1
ATOM 994 C CA . LEU A 1 126 ? -2.228 4.131 1.587 1.00 91.62 126 LEU A CA 1
ATOM 995 C C . LEU A 1 126 ? -2.495 3.191 2.763 1.00 91.62 126 LEU A C 1
ATOM 997 O O . LEU A 1 126 ? -3.578 3.257 3.333 1.00 91.62 126 LEU A O 1
ATOM 1001 N N . LEU A 1 127 ? -1.522 2.367 3.163 1.00 92.06 127 LEU A N 1
ATOM 1002 C CA . LEU A 1 127 ? -1.644 1.496 4.332 1.00 92.06 127 LEU A CA 1
ATOM 1003 C C . LEU A 1 127 ? -1.817 2.314 5.615 1.00 92.06 127 LEU A C 1
ATOM 1005 O O . LEU A 1 127 ? -2.720 2.031 6.399 1.00 92.06 127 LEU A O 1
ATOM 1009 N N . VAL A 1 128 ? -1.007 3.358 5.810 1.00 93.94 128 VAL A N 1
ATOM 1010 C CA . VAL A 1 128 ? -1.126 4.246 6.978 1.00 93.94 128 VAL A CA 1
ATOM 1011 C C . VAL A 1 128 ? -2.495 4.929 7.009 1.00 93.94 128 VAL A C 1
ATOM 1013 O O . VAL A 1 128 ? -3.159 4.927 8.045 1.00 93.94 128 VAL A O 1
ATOM 1016 N N . VAL A 1 129 ? -2.956 5.463 5.874 1.00 92.81 129 VAL A N 1
ATOM 1017 C CA . VAL A 1 129 ? -4.279 6.102 5.766 1.00 92.81 129 VAL A CA 1
ATOM 1018 C C . VAL A 1 129 ? -5.402 5.098 6.029 1.00 92.81 129 VAL A C 1
ATOM 1020 O O . VAL A 1 129 ? -6.331 5.397 6.776 1.00 92.81 129 VAL A O 1
ATOM 1023 N N . LEU A 1 130 ? -5.311 3.894 5.462 1.00 91.69 130 LEU A N 1
ATOM 1024 C CA . LEU A 1 130 ? -6.281 2.820 5.658 1.00 91.69 130 LEU A CA 1
ATOM 1025 C C . LEU A 1 130 ? -6.414 2.461 7.142 1.00 91.69 130 LEU A C 1
ATOM 1027 O O . LEU A 1 130 ? -7.526 2.433 7.670 1.00 91.69 130 LEU A O 1
ATOM 1031 N N . VAL A 1 131 ? -5.287 2.238 7.823 1.00 92.06 131 VAL A N 1
ATOM 1032 C CA . VAL A 1 131 ? -5.256 1.946 9.263 1.00 92.06 131 VAL A CA 1
ATOM 1033 C C . VAL A 1 131 ? -5.837 3.114 10.059 1.00 92.06 131 VAL A C 1
ATOM 1035 O O . VAL A 1 131 ? -6.675 2.892 10.930 1.00 92.06 131 VAL A O 1
ATOM 1038 N N . GLY A 1 132 ? -5.469 4.353 9.724 1.00 91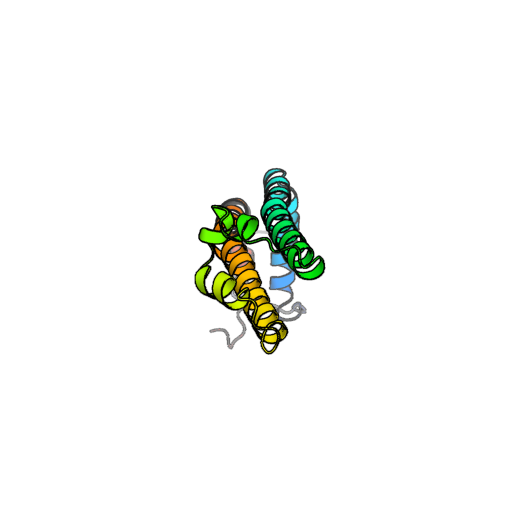.75 132 GLY A N 1
ATOM 1039 C CA . GLY A 1 132 ? -5.985 5.555 10.382 1.00 91.75 132 GLY A CA 1
ATOM 1040 C C . GLY A 1 132 ? -7.497 5.751 10.229 1.00 91.75 132 GLY A C 1
ATOM 1041 O O . GLY A 1 132 ? -8.131 6.304 11.120 1.00 91.75 132 GLY A O 1
ATOM 1042 N N . VAL A 1 133 ? -8.099 5.269 9.140 1.00 90.75 133 VAL A N 1
ATOM 1043 C CA . VAL A 1 133 ? -9.553 5.348 8.919 1.00 90.75 133 VAL A CA 1
ATOM 1044 C C . VAL A 1 133 ? -10.297 4.183 9.570 1.00 90.75 133 VAL A C 1
ATOM 1046 O O . VAL A 1 133 ? -11.408 4.368 10.063 1.00 90.75 133 VAL A O 1
ATOM 1049 N N . VAL A 1 134 ? -9.716 2.983 9.569 1.00 91.06 134 VAL A N 1
ATOM 1050 C CA . VAL A 1 134 ? -10.393 1.759 10.024 1.00 91.06 134 VAL A CA 1
ATOM 1051 C C . VAL A 1 134 ? -10.222 1.518 11.526 1.00 91.06 134 VAL A C 1
ATOM 1053 O O . VAL A 1 134 ? -11.179 1.112 12.182 1.00 91.06 134 VAL A O 1
ATOM 1056 N N . ALA A 1 135 ? -9.048 1.789 12.101 1.00 90.06 135 ALA A N 1
ATOM 1057 C CA . ALA A 1 135 ? -8.769 1.457 13.499 1.00 90.06 135 ALA A CA 1
ATOM 1058 C C . ALA A 1 135 ? -9.587 2.288 14.515 1.00 90.06 135 ALA A C 1
ATOM 1060 O O . ALA A 1 135 ? -10.206 1.681 15.392 1.00 90.06 135 ALA A O 1
ATOM 1061 N N . PRO A 1 136 ? -9.691 3.631 14.414 1.00 91.06 136 PRO A N 1
ATOM 1062 C CA . PRO A 1 136 ? -10.449 4.423 15.388 1.00 91.06 136 PRO A CA 1
ATOM 1063 C C . PRO A 1 136 ? -11.938 4.048 15.530 1.00 91.06 136 PRO A C 1
ATOM 1065 O O . PRO A 1 136 ? -12.408 3.916 16.666 1.00 91.06 136 PRO A O 1
ATOM 1068 N N . PRO A 1 137 ? -12.720 3.835 14.448 1.00 88.75 137 PRO A N 1
ATOM 1069 C CA . PRO A 1 137 ? -14.122 3.445 14.587 1.00 88.75 137 PRO A CA 1
ATOM 1070 C C . PRO A 1 137 ? -14.297 2.019 15.122 1.00 88.75 137 PRO A C 1
ATOM 1072 O O . PRO A 1 137 ? -15.291 1.755 15.793 1.00 88.75 137 PRO A O 1
ATOM 1075 N N . LEU A 1 138 ? -13.354 1.104 14.868 1.00 87.69 138 LEU A N 1
ATOM 1076 C CA . LEU A 1 138 ? -13.394 -0.241 15.451 1.00 87.69 138 LEU A CA 1
ATOM 1077 C C . LEU A 1 138 ? -13.145 -0.189 16.962 1.00 87.69 138 LEU A C 1
ATOM 1079 O O . LEU A 1 138 ? -13.948 -0.705 17.735 1.00 87.69 138 LEU A O 1
ATOM 1083 N N . VAL A 1 139 ? -12.094 0.516 17.390 1.00 87.38 139 VAL A N 1
ATOM 1084 C CA . VAL A 1 139 ? -11.751 0.650 18.814 1.00 87.38 139 VAL A CA 1
ATOM 1085 C C . VAL A 1 139 ? -12.847 1.389 19.584 1.00 87.38 139 VAL A C 1
ATOM 1087 O O . VAL A 1 139 ? -13.256 0.952 20.658 1.00 87.38 139 VAL A O 1
ATOM 1090 N N . SER A 1 140 ? -13.367 2.493 19.043 1.00 88.69 140 SER A N 1
ATOM 1091 C CA . SER A 1 140 ? -14.402 3.278 19.732 1.00 88.69 140 SER A CA 1
ATOM 1092 C C . SER A 1 140 ? -15.721 2.517 19.895 1.00 88.69 140 SER A C 1
ATOM 1094 O O . SER A 1 140 ? -16.369 2.647 20.934 1.00 88.69 140 SER A O 1
ATOM 1096 N N . ARG A 1 141 ? -16.105 1.681 18.922 1.00 85.31 141 ARG A N 1
ATOM 1097 C CA . ARG A 1 141 ? -17.294 0.824 19.033 1.00 85.31 141 ARG A CA 1
ATOM 1098 C C . ARG A 1 141 ? -17.126 -0.265 20.086 1.00 85.31 141 ARG A C 1
ATOM 1100 O O . ARG A 1 141 ? -18.049 -0.464 20.871 1.00 85.31 141 ARG A O 1
ATOM 1107 N N . ASP A 1 142 ? -15.960 -0.901 20.161 1.00 86.12 142 ASP A N 1
ATOM 1108 C CA . ASP A 1 142 ? -15.677 -1.914 21.186 1.00 86.12 142 ASP A CA 1
ATOM 1109 C C . ASP A 1 142 ? -15.710 -1.323 22.604 1.00 86.12 142 ASP A C 1
ATOM 1111 O O . ASP A 1 142 ? -16.239 -1.940 23.537 1.00 86.12 142 ASP A O 1
ATOM 1115 N N . LEU A 1 143 ? -15.206 -0.095 22.770 1.00 85.25 143 LEU A N 1
ATOM 1116 C CA . LEU A 1 143 ? -15.291 0.639 24.034 1.00 85.25 143 LEU A CA 1
ATOM 1117 C C . LEU A 1 143 ? -16.736 1.034 24.369 1.00 85.25 143 LEU A C 1
ATOM 1119 O O . LEU A 1 143 ? -17.190 0.784 25.487 1.00 85.25 143 LEU A O 1
ATOM 1123 N N . GLY A 1 144 ? -17.477 1.591 23.405 1.00 85.19 144 GLY A N 1
ATOM 1124 C CA . GLY A 1 144 ? -18.869 2.015 23.589 1.00 85.19 144 GLY A CA 1
ATOM 1125 C C . GLY A 1 144 ? -19.822 0.859 23.907 1.00 85.19 144 GLY A C 1
ATOM 1126 O O . GLY A 1 144 ? -20.692 0.995 24.763 1.00 85.19 144 GLY A O 1
ATOM 1127 N N . ALA A 1 145 ? -19.615 -0.304 23.285 1.00 83.81 145 ALA A N 1
ATOM 1128 C CA . ALA A 1 145 ? -20.393 -1.518 23.533 1.00 83.81 145 ALA A CA 1
ATOM 1129 C C . ALA A 1 145 ? -19.956 -2.286 24.796 1.00 83.81 145 ALA A C 1
ATOM 1131 O O . ALA A 1 145 ? -20.526 -3.330 25.106 1.00 83.81 145 ALA A O 1
ATOM 1132 N N . ARG A 1 146 ? -18.933 -1.802 25.520 1.00 79.94 146 ARG A N 1
ATOM 1133 C CA . ARG A 1 146 ? -18.301 -2.494 26.658 1.00 79.94 146 ARG A CA 1
ATOM 1134 C C . ARG A 1 146 ? -17.870 -3.932 26.335 1.00 79.94 146 ARG A C 1
ATOM 1136 O O . ARG A 1 146 ? -17.832 -4.788 27.218 1.00 79.94 146 ARG A O 1
ATOM 1143 N N . ALA A 1 147 ? -17.492 -4.191 25.081 1.00 75.88 147 ALA A N 1
ATOM 1144 C CA . ALA A 1 147 ? -17.076 -5.513 24.610 1.00 75.88 147 ALA A CA 1
ATOM 1145 C C . ALA A 1 147 ? -15.828 -6.031 25.350 1.00 75.88 147 ALA A C 1
ATOM 1147 O O . ALA A 1 147 ? -15.657 -7.236 25.516 1.00 75.88 147 ALA A O 1
ATOM 1148 N N . HIS A 1 148 ? -15.007 -5.123 25.891 1.00 71.12 148 HIS A N 1
ATOM 1149 C CA . HIS A 1 148 ? -13.871 -5.455 26.754 1.00 71.12 148 HIS A CA 1
ATOM 1150 C C . HIS A 1 148 ? -14.254 -6.335 27.953 1.00 71.12 148 HIS A C 1
ATOM 1152 O O . HIS A 1 148 ? -13.480 -7.212 28.323 1.00 71.12 148 HIS A O 1
ATOM 1158 N N . LEU A 1 149 ? -15.457 -6.183 28.517 1.00 70.88 149 LEU A N 1
ATOM 1159 C CA . LEU A 1 149 ? -15.933 -7.059 29.591 1.00 70.88 149 LEU A CA 1
ATOM 1160 C C . LEU A 1 149 ? -16.064 -8.509 29.109 1.00 70.88 149 LEU A C 1
ATOM 1162 O O . LEU A 1 149 ? -15.745 -9.439 29.84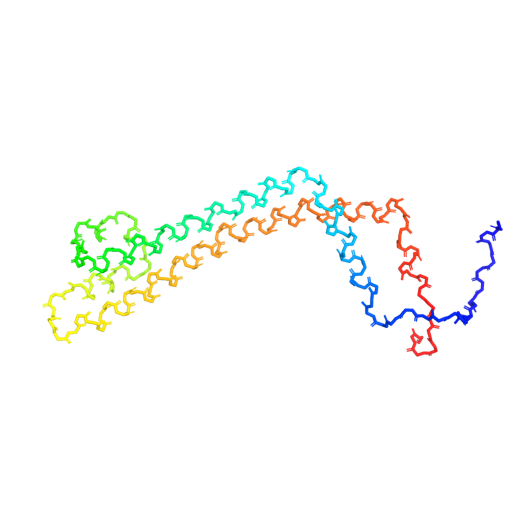0 1.00 70.88 149 LEU A O 1
ATOM 1166 N N . VAL A 1 150 ? -16.471 -8.720 27.858 1.00 70.44 150 VAL A N 1
ATOM 1167 C CA . VAL A 1 150 ? -16.572 -10.056 27.255 1.00 70.44 150 VAL A CA 1
ATOM 1168 C C . VAL A 1 150 ? -15.183 -10.628 26.949 1.00 70.44 150 VAL A C 1
ATOM 1170 O O . VAL A 1 150 ? -14.946 -11.815 27.152 1.00 70.44 150 VAL A O 1
ATOM 1173 N N . TYR A 1 151 ? -14.229 -9.794 26.525 1.00 66.56 151 TYR A N 1
ATOM 1174 C CA . TYR A 1 151 ? -12.851 -10.242 26.285 1.00 66.56 151 TYR A CA 1
ATOM 1175 C C . TYR A 1 151 ? -12.124 -10.644 27.578 1.00 66.56 151 TYR A C 1
ATOM 1177 O O . TYR A 1 151 ? -11.375 -11.622 27.579 1.00 66.56 151 TYR A O 1
ATOM 1185 N N . PHE A 1 152 ? -12.371 -9.928 28.679 1.00 66.38 152 PHE A N 1
ATOM 1186 C CA . PHE A 1 152 ? -11.745 -10.181 29.981 1.00 66.38 152 PHE A CA 1
ATOM 1187 C C . PHE A 1 152 ? -12.518 -11.162 30.879 1.00 66.38 152 PHE A C 1
ATOM 1189 O O . PHE A 1 152 ? -12.012 -11.541 31.928 1.00 66.38 152 PHE A O 1
ATOM 1196 N N . THR A 1 153 ? -13.698 -11.640 30.470 1.00 65.31 153 THR A N 1
ATOM 1197 C CA . THR A 1 153 ? -14.461 -12.687 31.191 1.00 65.31 153 THR A CA 1
ATOM 1198 C C . THR A 1 153 ? -14.071 -14.106 30.780 1.00 65.31 153 THR A C 1
ATOM 1200 O O . THR A 1 153 ? -14.806 -15.062 31.041 1.00 65.31 153 THR A O 1
ATOM 1203 N N . ARG A 1 154 ? -12.903 -14.278 30.146 1.00 61.66 154 ARG A N 1
ATOM 1204 C CA . ARG A 1 154 ? -12.371 -15.603 29.820 1.00 61.66 154 ARG A CA 1
ATOM 1205 C C . ARG A 1 154 ? -12.368 -16.477 31.087 1.00 61.66 154 ARG A C 1
ATOM 1207 O O . ARG A 1 154 ? -11.863 -16.026 32.114 1.00 61.66 154 ARG A O 1
ATOM 1214 N N . PRO A 1 155 ? -12.913 -17.706 31.042 1.00 58.84 155 PRO A N 1
ATOM 1215 C CA . PRO A 1 155 ? -12.844 -18.602 32.185 1.00 58.84 155 PRO A CA 1
ATOM 1216 C C . PRO A 1 155 ? -11.375 -18.940 32.440 1.00 58.84 1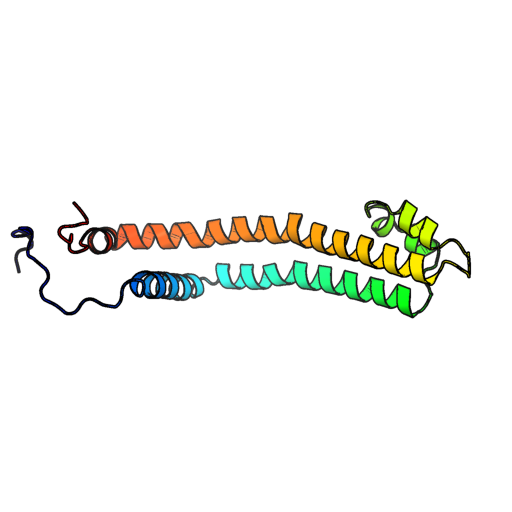55 PRO A C 1
ATOM 1218 O O . PRO A 1 155 ? -10.760 -19.633 31.634 1.00 58.84 155 PRO A O 1
ATOM 1221 N N . ILE A 1 156 ? -10.829 -18.412 33.538 1.00 57.03 156 ILE A N 1
ATOM 1222 C CA . ILE A 1 156 ? -9.450 -18.647 33.965 1.00 57.03 156 ILE A CA 1
ATOM 1223 C C . ILE A 1 156 ? -9.327 -20.138 34.277 1.00 57.03 156 ILE A C 1
ATOM 1225 O O . ILE A 1 156 ? -9.923 -20.646 35.231 1.00 57.03 156 ILE A O 1
ATOM 1229 N N . SER A 1 157 ? -8.614 -20.876 33.433 1.00 55.03 157 SER A N 1
ATOM 1230 C CA . SER A 1 157 ? -8.225 -22.245 33.753 1.00 55.03 157 SER A CA 1
ATOM 1231 C C . SER A 1 157 ? -7.152 -22.228 34.846 1.00 55.03 157 SER A C 1
ATOM 1233 O O . SER A 1 157 ? -6.429 -21.250 34.998 1.00 55.03 157 SER A O 1
ATOM 1235 N N . ARG A 1 158 ? -7.008 -23.317 35.613 1.00 54.53 158 ARG A N 1
ATOM 1236 C CA . ARG A 1 158 ? -6.023 -23.413 36.717 1.00 54.53 158 ARG A CA 1
ATOM 1237 C C . ARG A 1 158 ? -4.567 -23.126 36.312 1.00 54.53 158 ARG A C 1
ATOM 1239 O O . ARG A 1 158 ? -3.743 -22.937 37.190 1.00 54.53 158 ARG A O 1
ATOM 1246 N N . TRP A 1 159 ? -4.268 -23.135 35.014 1.00 50.50 159 TRP A N 1
ATOM 1247 C CA . TRP A 1 159 ? -2.945 -22.881 34.442 1.00 50.50 159 TRP A CA 1
ATOM 1248 C C . TRP A 1 159 ? -2.785 -21.464 33.866 1.00 50.50 159 TRP A C 1
ATOM 1250 O O . TRP A 1 159 ? -1.730 -21.142 33.335 1.00 50.50 159 TRP A O 1
ATOM 1260 N N . GLU A 1 160 ? -3.837 -20.643 33.914 1.00 53.31 160 GLU A N 1
ATOM 1261 C CA . GLU A 1 160 ? -3.823 -19.224 33.530 1.00 53.31 160 GLU A CA 1
ATOM 1262 C C . GLU A 1 160 ? -3.696 -18.290 34.758 1.00 53.31 160 GLU A C 1
ATOM 1264 O O . GLU A 1 160 ? -3.768 -17.074 34.592 1.00 53.31 160 GLU A O 1
ATOM 1269 N N . TYR A 1 161 ? -3.498 -18.855 35.961 1.00 46.16 161 TYR A N 1
ATOM 1270 C CA . TYR A 1 161 ? -3.101 -18.169 37.202 1.00 46.16 161 TYR A CA 1
ATOM 1271 C C . TYR A 1 161 ? -1.619 -18.438 37.475 1.00 46.16 161 TYR A C 1
ATOM 1273 O O . TYR A 1 161 ? -0.911 -17.487 37.869 1.00 46.16 161 TYR A O 1
#

Foldseek 3Di:
DDPPDDDQDFDPDDDDPPPVVVVVLVVVLVVVLVVDPVLVVLVVVLCVLVVVLVVQLVVVVVCVVVVVPDVVVLPDPVNVPQDPSVLLVVLPPPDVVCVVVSSVVNSVSSNVRSVCVSCPPSVVVSVVVSCVSRVVVSVVVCVVVVVVVVVVPPNQDPVND

pLDDT: mean 77.28, std 13.52, range [37.66, 93.94]

Sequence (161 aa):
MPLGDLGYRAWNGRTAARGTAWVVIAWTGIVLAWQSMWLRRLLFLAWGPTVVAGTCFFGFERLVEDGKLTPQVVSSTLVRRLPKAEALLEAMKPDPSQKEVGIAKSRRTVWAWILMMFMRSPQAILLVVLVGVVAPPLVSRDLGARAHLVYFTRPISRWEY

=== Feature glossary ===
Legend for the data blocks above and below:

— What the protein is —

The amino-acid sequence is the protein's primary structure: the linear order of residues from the N-terminus to the C-terminus, written in one-letter code. Everything else here — the 3D coordinates, the secondary structure, the domain annotations — is ultimately a consequence of this string.

Functional annotations link the protein to curated databases. InterPro entries identify conserved domains and families by matching the sequence against member-database signatures (Pfam, PROSITE, CDD, …). Gene Ontology (GO) terms describe molecular function, biological process, and cellular component in a controlled vocabulary. CATH places the structure in a hierarchical fold classification (Class/Architecture/Topology/Homologous-superfamily). The organism is the source species.

— Where its atoms are —

Atomic coordinates in PDBx/mmCIF format — the same representation the Protein Data Bank distributes. Each line of the _atom_site loop places one backbone atom in Cartesian space (units: ångströms, origin: arbitrary).

The six renders are orthographic views along the three Cartesian axes in both directions. Representation (cartoon, sticks, or surface) and color scheme (sequence-rainbow or by-chain) vary across proteins so the training set covers all the common visualization conventions.

— Local backbone conformation —

Eight-state secondary structure (DSSP): H is the canonical α-helix, G the tighter 3₁₀-helix, I the wider π-helix; E/B are β-structure, T and S are turns and bends, and '-' is everything else. DSSP derives these from the pattern of main-chain N–H···O=C hydrogen bonds, not from the sequence.

Three-state secondary structure (P-SEA) collapses the eight DSSP classes into helix (a), strand (b), and coil (c). P-SEA assigns these from Cα geometry alone — distances and angles — without requiring backbone oxygens, so it works on any Cα trace.

φ (phi) and ψ (psi) are the two rotatable backbone dihedrals per residue: φ is the C(i-1)–N–Cα–C torsion, ψ is the N–Cα–C–N(i+1) torsion, both in degrees on (−180°, 180°]. α-helical residues cluster near (−60°, −45°); β-strand residues near (−120°, +130°). A Ramachandran plot is simply a scatter of (φ, ψ) for every residue.

— Global shape and packing —

The geometric summary reports three shape descriptors. Rg (radius of gyration) measures how spread out the Cα atoms are about their centre of mass; compact globular proteins have small Rg, elongated or unfolded ones large. Cα contacts (<8 Å, |i−j|>4) count long-range residue pairs in spatial proximity — high for tightly packed folds, near zero for rods or random coil. The bounding-box extents give the protein's footprint along x, y, z in Å.

SASA measures how much of the protein is reachable by solvent. It is computed by rolling a water-sized probe over the atomic surface and summing the exposed area (Å²). Per-residue SASA distinguishes core (buried, low SASA) from surface (exposed, high SASA) residues; total SASA is a whole-molecule size measure.

Plot images: a contact map (which residues are close in 3D, as an N×N binary image), a Ramachandran scatter (backbone torsion angles, revealing secondary-structure composition at a glance), and — for AlphaFold structures — a PAE heatmap (pairwise prediction confidence).

— Structural neighborhood —

A 3Di character summarizes, for each residue, the relative orientation of the Cα frame of its nearest spatial neighbor. Because it encodes fold topology rather than chemistry, 3Di alignments detect remote structural similarity that sequence alignment misses.

The Foldseek neighbor list gives the closest experimentally determined structures in the PDB, ranked by structural alignment. TM-score near 1 means near-identical fold; near 0.3 means only rough topology match. This is how one finds what a novel AlphaFold prediction most resembles in the solved-structure universe.

— Confidence and disorder —

For AlphaFold models, the B-factor field carries pLDDT — the model's own estimate of local accuracy on a 0–100 scale. Regions with pLDDT<50 should be treated as essentially unmodeled; they often correspond to intrinsically disordered segments.

Crystallographic B-factors measure how much each atom's electron density is smeared out, in Å². They rise in mobile loops and surface residues and fall in the buried interior. In AlphaFold models this column is repurposed to hold pLDDT instead.

Predicted Aligned Error (PAE) is an AlphaFold confidence matrix: entry (i, j) is the expected error in the position of residue j, in ångströms, when the prediction is superimposed on the true structure at residue i. Low PAE within a block of residues means that block is internally rigid and well-predicted; high PAE between two blocks means their relative placement is uncertain even if each block individually is confident.